Protein AF-A0A5C8T5P4-F1 (afdb_monomer)

Mean predicted aligned error: 9.65 Å

pLDDT: mean 75.53, std 16.47, range [33.88, 92.44]

Solvent-accessible surface area (backbone atoms only — not comparable to full-atom values): 6136 Å² total; per-residue (Å²): 130,84,66,47,74,47,66,31,34,35,30,66,66,83,52,96,65,67,40,70,25,41,35,36,41,61,91,37,40,35,39,41,39,90,96,40,78,46,79,39,55,61,87,51,40,23,34,80,41,78,54,86,53,41,37,29,38,31,43,84,94,50,69,37,35,38,37,30,76,41,58,67,59,50,52,53,46,46,69,77,33,71,57,25,68,72,51,35,80,81,76,77,78,84,82,72,79,75,84,72,80,83,75,133

Structure (mmCIF, N/CA/C/O backbone):
data_AF-A0A5C8T5P4-F1
#
_entry.id   AF-A0A5C8T5P4-F1
#
loop_
_atom_site.group_PDB
_atom_site.id
_atom_site.type_symbol
_atom_site.label_atom_id
_atom_site.label_alt_id
_atom_site.label_comp_id
_atom_site.label_asym_id
_atom_site.label_entity_id
_atom_site.label_seq_id
_atom_site.pdbx_PDB_ins_code
_atom_site.Cartn_x
_atom_site.Cartn_y
_atom_site.Cartn_z
_atom_site.occupancy
_atom_site.B_iso_or_equi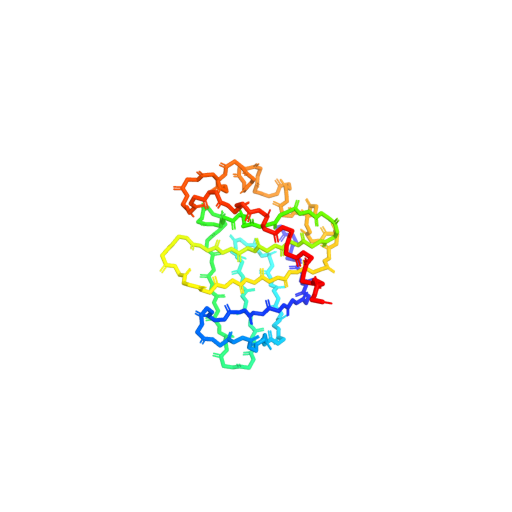v
_atom_site.auth_seq_id
_atom_site.auth_comp_id
_atom_site.auth_asym_id
_atom_site.auth_atom_id
_atom_site.pdbx_PDB_model_num
ATOM 1 N N . MET A 1 1 ? 16.311 -11.983 -5.416 1.00 53.72 1 MET A N 1
ATOM 2 C CA . MET A 1 1 ? 16.323 -10.505 -5.284 1.00 53.72 1 MET A CA 1
ATOM 3 C C . MET A 1 1 ? 16.192 -10.161 -3.803 1.00 53.72 1 MET A C 1
ATOM 5 O O . MET A 1 1 ? 15.465 -10.885 -3.132 1.00 53.72 1 MET A O 1
ATOM 9 N N . PRO A 1 2 ? 16.877 -9.140 -3.257 1.00 65.62 2 PRO A N 1
ATOM 10 C CA . PRO A 1 2 ? 16.718 -8.781 -1.846 1.00 65.62 2 PRO A CA 1
ATOM 11 C C . PRO A 1 2 ? 15.283 -8.308 -1.580 1.00 65.62 2 PRO A C 1
ATOM 13 O O . PRO A 1 2 ? 14.743 -7.511 -2.343 1.00 65.62 2 PRO A O 1
ATOM 16 N N . SER A 1 3 ? 14.648 -8.804 -0.523 1.00 77.00 3 SER A N 1
ATOM 17 C CA . SER A 1 3 ? 13.351 -8.297 -0.068 1.00 77.00 3 SER A CA 1
ATOM 18 C C . SER A 1 3 ? 13.535 -6.938 0.606 1.00 77.00 3 SER A C 1
ATOM 20 O O . SER A 1 3 ? 14.426 -6.791 1.441 1.00 77.00 3 SER A O 1
ATOM 22 N N . SER A 1 4 ? 12.698 -5.961 0.267 1.00 85.75 4 SER A N 1
ATOM 23 C CA . SER A 1 4 ? 12.715 -4.634 0.897 1.00 85.75 4 SER A CA 1
ATOM 24 C C . SER A 1 4 ? 11.507 -4.483 1.804 1.00 85.75 4 SER A C 1
ATOM 26 O O . SER A 1 4 ? 10.399 -4.820 1.398 1.00 85.75 4 SER A O 1
ATOM 28 N N . THR A 1 5 ? 11.705 -3.974 3.012 1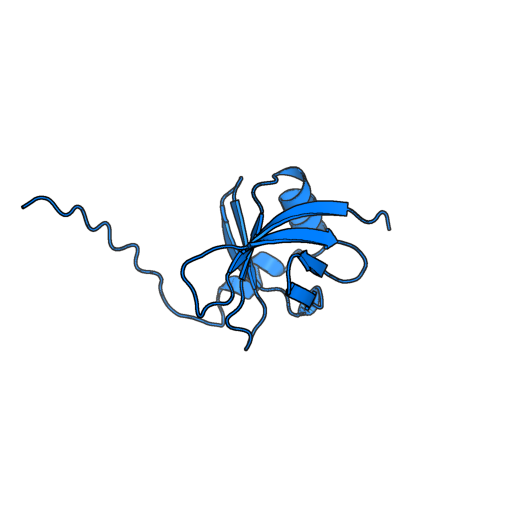.00 89.56 5 THR A N 1
ATOM 29 C CA . THR A 1 5 ? 10.627 -3.800 3.991 1.00 89.56 5 THR A CA 1
ATOM 30 C C . THR A 1 5 ? 10.424 -2.314 4.257 1.00 89.56 5 THR A C 1
ATOM 32 O O . THR A 1 5 ? 11.405 -1.580 4.354 1.00 89.56 5 THR A O 1
ATOM 35 N N . ALA A 1 6 ? 9.175 -1.876 4.371 1.00 89.25 6 ALA A N 1
ATOM 36 C CA . ALA A 1 6 ? 8.814 -0.504 4.709 1.00 89.25 6 ALA A CA 1
ATOM 37 C C . ALA A 1 6 ? 7.619 -0.484 5.662 1.00 89.25 6 ALA A C 1
ATOM 39 O O . ALA A 1 6 ? 6.785 -1.387 5.645 1.00 89.25 6 ALA A O 1
ATOM 40 N N . SER A 1 7 ? 7.518 0.562 6.473 1.00 90.81 7 SER A N 1
ATOM 41 C CA . SER A 1 7 ? 6.321 0.822 7.271 1.00 90.81 7 SER A CA 1
ATOM 42 C C . SER A 1 7 ? 5.353 1.695 6.480 1.00 90.81 7 SER A C 1
ATOM 44 O O . SER A 1 7 ? 5.766 2.582 5.732 1.00 90.81 7 SER A O 1
ATOM 46 N N . GLY A 1 8 ? 4.060 1.456 6.654 1.00 90.38 8 GLY A N 1
ATOM 47 C CA . GLY A 1 8 ? 3.018 2.220 5.991 1.00 90.38 8 GLY A CA 1
ATOM 48 C C . GLY A 1 8 ? 1.697 2.178 6.739 1.00 90.38 8 GLY A C 1
ATOM 49 O O . GLY A 1 8 ? 1.583 1.627 7.832 1.00 90.38 8 GLY A O 1
ATOM 50 N N . ARG A 1 9 ? 0.687 2.780 6.124 1.00 91.25 9 ARG A N 1
ATOM 51 C CA . ARG A 1 9 ? -0.673 2.894 6.640 1.00 91.25 9 ARG A CA 1
ATOM 52 C C . ARG A 1 9 ? -1.640 2.216 5.694 1.00 91.25 9 ARG A C 1
ATOM 54 O O . ARG A 1 9 ? -1.715 2.568 4.521 1.00 91.25 9 ARG A O 1
ATOM 61 N N . TRP A 1 10 ? -2.382 1.249 6.205 1.00 89.50 10 TRP A N 1
ATOM 62 C CA . TRP A 1 10 ? -3.452 0.578 5.491 1.00 89.50 10 TRP A CA 1
ATOM 63 C C . TRP A 1 10 ? -4.778 1.291 5.717 1.00 89.50 10 TRP A C 1
ATOM 65 O O . TRP A 1 10 ? -5.188 1.519 6.852 1.00 89.50 10 TRP A O 1
ATOM 75 N N . PHE A 1 11 ? -5.469 1.578 4.627 1.00 87.69 11 PHE A N 1
ATOM 76 C CA . PHE A 1 11 ? -6.828 2.085 4.587 1.00 87.69 11 PHE A CA 1
ATOM 77 C C . PHE A 1 11 ? -7.704 0.975 4.015 1.00 87.69 11 PHE A C 1
ATOM 79 O O . PHE A 1 11 ? -7.466 0.511 2.908 1.00 87.69 11 PHE A O 1
ATOM 86 N N . ASP A 1 12 ? -8.725 0.542 4.745 1.00 83.62 12 ASP A N 1
ATOM 87 C CA . ASP A 1 12 ? -9.637 -0.535 4.326 1.00 83.62 12 ASP A CA 1
ATOM 88 C C . ASP A 1 12 ? -10.727 -0.068 3.334 1.00 83.62 12 ASP A C 1
ATOM 90 O O . ASP A 1 12 ? -11.527 -0.876 2.858 1.00 83.62 12 ASP A O 1
ATOM 94 N N . GLY A 1 13 ? -10.782 1.239 3.049 1.00 81.25 13 GLY A N 1
ATOM 95 C CA . GLY A 1 13 ? -11.802 1.879 2.215 1.00 81.25 13 GLY A CA 1
ATOM 96 C C . GLY A 1 13 ? -13.203 1.913 2.842 1.00 81.25 13 GLY A C 1
ATOM 97 O O . GLY A 1 13 ? -14.154 2.324 2.179 1.00 81.25 13 GLY A O 1
ATOM 98 N N . ARG A 1 14 ? -13.346 1.480 4.099 1.00 76.88 14 ARG A N 1
ATOM 99 C CA . ARG A 1 14 ? -14.608 1.446 4.862 1.00 76.88 14 ARG A CA 1
ATOM 100 C C . ARG A 1 14 ? -14.561 2.366 6.077 1.00 76.88 14 ARG A C 1
ATOM 102 O O . ARG A 1 14 ? -15.587 2.905 6.481 1.00 76.88 14 ARG A O 1
ATOM 109 N N . SER A 1 15 ? -13.369 2.557 6.618 1.00 74.06 15 SER A N 1
ATOM 110 C CA . SER A 1 15 ? -13.061 3.317 7.813 1.00 74.06 15 SER A CA 1
ATOM 111 C C . SER A 1 15 ? -12.092 4.439 7.450 1.00 74.06 15 SER A C 1
ATOM 113 O O . SER A 1 15 ? -11.160 4.261 6.669 1.00 74.06 15 SER A O 1
ATOM 115 N N . ALA A 1 16 ? -12.282 5.615 8.048 1.00 71.62 16 ALA A N 1
ATOM 116 C CA . ALA A 1 16 ? -11.331 6.720 7.905 1.00 71.62 16 ALA A CA 1
ATOM 117 C C . ALA A 1 16 ? -10.048 6.513 8.738 1.00 71.62 16 ALA A C 1
ATOM 119 O O . ALA A 1 16 ? -9.107 7.294 8.616 1.00 71.62 16 ALA A O 1
ATOM 120 N N . ALA A 1 17 ? -10.015 5.488 9.597 1.00 79.31 17 ALA A N 1
ATOM 121 C CA . ALA A 1 17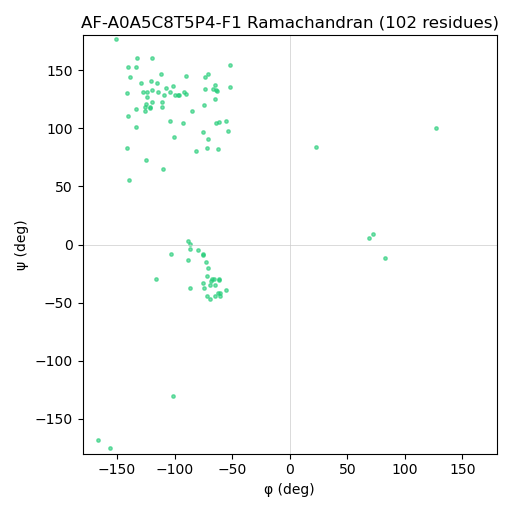 ? -8.888 5.185 10.467 1.00 79.31 17 ALA A CA 1
ATOM 122 C C . ALA A 1 17 ? -7.839 4.336 9.723 1.00 79.31 17 ALA A C 1
ATOM 124 O O . ALA A 1 17 ? -8.140 3.197 9.361 1.00 79.31 17 ALA A O 1
ATOM 125 N N . PRO A 1 18 ? -6.617 4.853 9.495 1.00 83.88 18 PRO A N 1
ATOM 126 C CA . PRO A 1 18 ? -5.528 4.034 8.988 1.00 83.88 18 PRO A CA 1
ATOM 127 C C . PRO A 1 18 ? -5.038 3.046 10.050 1.00 83.88 18 PRO A C 1
ATOM 129 O O . PRO A 1 18 ? -4.975 3.369 11.236 1.00 83.88 18 PRO A O 1
ATOM 132 N N . HIS A 1 19 ? -4.613 1.869 9.603 1.00 86.31 19 HIS A N 1
ATOM 133 C CA . HIS A 1 19 ? -3.929 0.876 10.424 1.00 86.31 19 HIS A CA 1
ATOM 134 C C . HIS A 1 19 ? -2.440 0.876 10.100 1.00 86.31 19 HIS A C 1
ATOM 136 O O . HIS A 1 19 ? -2.068 0.798 8.929 1.00 86.31 19 HIS A O 1
ATOM 142 N N . ASP A 1 20 ? -1.584 0.926 11.116 1.00 90.19 20 ASP A N 1
ATOM 143 C CA . ASP A 1 20 ? -0.150 0.756 10.899 1.00 90.19 20 ASP A CA 1
ATOM 144 C C . ASP A 1 20 ? 0.133 -0.666 10.403 1.00 90.19 20 ASP A C 1
ATOM 146 O O . ASP A 1 20 ? -0.274 -1.664 11.007 1.00 90.19 20 ASP A O 1
ATOM 150 N N . VAL A 1 21 ? 0.816 -0.750 9.265 1.00 92.38 21 VAL A N 1
ATOM 151 C CA . VAL A 1 21 ? 1.156 -2.000 8.589 1.00 92.38 21 VAL A CA 1
ATOM 152 C C . VAL A 1 21 ? 2.617 -2.003 8.175 1.00 92.38 21 VAL A C 1
ATOM 154 O O . VAL A 1 21 ? 3.233 -0.976 7.900 1.00 92.38 21 VAL A O 1
ATOM 157 N N . THR A 1 22 ? 3.174 -3.199 8.095 1.00 92.44 22 THR A N 1
ATOM 158 C CA . THR A 1 22 ? 4.477 -3.463 7.500 1.00 92.44 22 THR A CA 1
ATOM 159 C C . THR A 1 22 ? 4.271 -3.993 6.091 1.00 92.44 22 THR A C 1
ATOM 161 O O . THR A 1 22 ? 3.519 -4.945 5.880 1.00 92.44 22 THR A O 1
ATOM 164 N N . LEU A 1 23 ? 4.952 -3.382 5.130 1.00 91.75 23 LEU A N 1
ATOM 165 C CA . LEU A 1 23 ? 5.002 -3.817 3.748 1.00 91.75 23 LEU A CA 1
ATOM 166 C C . LEU A 1 23 ? 6.310 -4.548 3.493 1.00 91.75 23 LEU A C 1
ATOM 168 O O . LEU A 1 23 ? 7.380 -4.067 3.868 1.00 91.75 23 LEU A O 1
ATOM 172 N N . ARG A 1 24 ? 6.238 -5.670 2.788 1.00 91.38 24 ARG A N 1
ATOM 173 C CA . ARG A 1 24 ? 7.401 -6.415 2.321 1.00 91.38 24 ARG A CA 1
ATOM 174 C C . ARG A 1 24 ? 7.313 -6.598 0.815 1.00 91.38 24 ARG A C 1
ATOM 176 O O . ARG A 1 24 ? 6.365 -7.175 0.297 1.00 91.38 24 ARG A O 1
ATOM 183 N N . LEU A 1 25 ? 8.319 -6.089 0.118 1.00 88.25 25 LEU A N 1
ATOM 184 C CA . LEU A 1 25 ? 8.465 -6.157 -1.327 1.00 88.25 25 LEU A CA 1
ATOM 185 C C . LEU A 1 25 ? 9.450 -7.273 -1.693 1.00 88.25 25 LEU A C 1
ATOM 187 O O . LEU A 1 25 ? 10.670 -7.068 -1.742 1.00 88.25 25 LEU A O 1
ATOM 191 N N . GLY A 1 26 ? 8.906 -8.463 -1.935 1.00 87.69 26 GLY A N 1
ATOM 192 C CA . GLY A 1 26 ? 9.611 -9.612 -2.506 1.00 87.69 26 GLY A CA 1
ATOM 193 C C . GLY A 1 26 ? 9.282 -9.764 -3.992 1.00 87.69 26 GLY A C 1
ATOM 194 O O . GLY A 1 26 ? 9.341 -8.787 -4.744 1.00 87.69 26 GLY A O 1
ATOM 195 N N . ASP A 1 27 ? 8.906 -10.980 -4.387 1.00 86.25 27 ASP A N 1
ATOM 196 C CA . ASP A 1 27 ? 8.238 -11.274 -5.667 1.00 86.25 27 ASP A CA 1
ATOM 197 C C . ASP A 1 27 ? 6.788 -10.760 -5.699 1.00 86.25 27 ASP A C 1
ATOM 199 O O . ASP A 1 27 ? 6.202 -10.567 -6.761 1.00 86.25 27 ASP A O 1
ATOM 203 N N . ARG A 1 28 ? 6.213 -10.527 -4.516 1.00 89.44 28 ARG A N 1
ATOM 204 C CA . ARG A 1 28 ? 4.864 -10.006 -4.279 1.00 89.44 28 ARG A CA 1
ATOM 205 C C . ARG A 1 28 ? 4.949 -8.889 -3.239 1.00 89.44 28 ARG A C 1
ATOM 207 O O . ARG A 1 28 ? 5.951 -8.783 -2.521 1.00 89.44 28 ARG A O 1
ATOM 214 N N . LEU A 1 29 ? 3.930 -8.035 -3.189 1.00 89.19 29 LEU A N 1
ATOM 215 C CA . LEU A 1 29 ? 3.796 -7.031 -2.140 1.00 89.19 29 LEU A CA 1
AT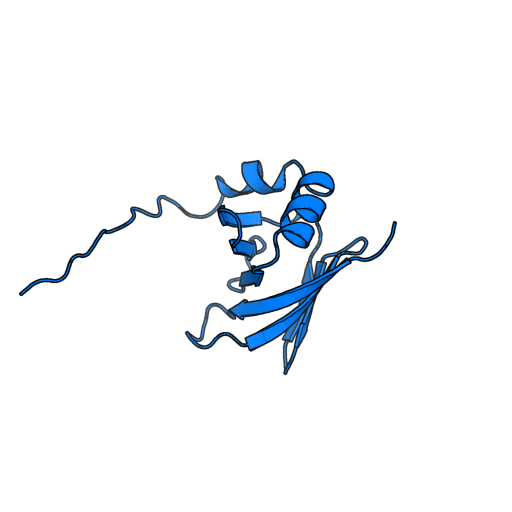OM 216 C C . LEU A 1 29 ? 2.936 -7.603 -1.014 1.00 89.19 29 LEU A C 1
ATOM 218 O O . LEU A 1 29 ? 1.718 -7.703 -1.139 1.00 89.19 29 LEU A O 1
ATOM 222 N N . GLU A 1 30 ? 3.586 -7.966 0.083 1.00 92.25 30 GLU A N 1
ATOM 223 C CA . GLU A 1 30 ? 2.927 -8.449 1.293 1.00 92.25 30 GLU A CA 1
ATOM 224 C C . GLU A 1 30 ? 2.671 -7.261 2.227 1.00 92.25 30 GLU A C 1
ATOM 226 O O . GLU A 1 30 ? 3.577 -6.474 2.495 1.00 92.25 30 GLU A O 1
ATOM 231 N N . ILE A 1 31 ? 1.454 -7.124 2.743 1.00 92.25 31 ILE A N 1
ATOM 232 C CA . ILE A 1 31 ? 1.050 -6.092 3.700 1.00 92.25 31 ILE A CA 1
ATOM 233 C C . ILE A 1 31 ? 0.537 -6.811 4.939 1.00 92.25 31 ILE A C 1
ATOM 235 O O . ILE A 1 31 ? -0.444 -7.551 4.872 1.00 92.25 31 ILE A O 1
ATOM 239 N N . THR A 1 32 ? 1.199 -6.600 6.072 1.00 92.06 32 THR A N 1
ATOM 240 C CA . THR A 1 32 ? 0.866 -7.256 7.339 1.00 92.06 32 THR A CA 1
ATOM 241 C C . THR A 1 32 ? 0.695 -6.225 8.444 1.00 92.06 32 THR A C 1
ATOM 243 O O . THR A 1 32 ? 1.557 -5.377 8.649 1.00 92.06 32 THR A O 1
ATOM 246 N N . GLY A 1 33 ? -0.393 -6.320 9.197 1.00 89.06 33 GLY A N 1
ATOM 247 C CA . GLY A 1 33 ? -0.616 -5.548 10.413 1.00 89.06 33 GLY A CA 1
ATOM 248 C C . GLY A 1 33 ? -1.778 -6.106 11.230 1.00 89.06 33 GLY A C 1
ATOM 249 O O . GLY A 1 33 ? -2.247 -7.216 10.961 1.00 89.06 33 GLY A O 1
ATOM 250 N N . PRO A 1 34 ? -2.256 -5.370 12.243 1.00 84.19 34 PRO A N 1
ATOM 251 C CA . PRO A 1 34 ? -3.293 -5.850 13.151 1.00 84.19 34 PRO A CA 1
ATOM 252 C C . PRO A 1 34 ? -4.599 -6.166 12.404 1.00 84.19 34 PRO A C 1
ATOM 254 O O . PRO A 1 34 ? -5.312 -5.264 11.976 1.00 84.19 34 PRO A O 1
ATOM 257 N N . GLY A 1 35 ? -4.903 -7.455 12.216 1.00 83.94 35 GLY A N 1
ATOM 258 C CA . GLY A 1 35 ? -6.093 -7.905 11.477 1.00 83.94 35 GLY A CA 1
ATOM 259 C C . GLY A 1 35 ? -6.027 -7.700 9.956 1.00 83.94 35 GLY A C 1
ATOM 260 O O . GLY A 1 35 ? -7.023 -7.918 9.267 1.00 83.94 35 GLY A O 1
ATOM 261 N N . VAL A 1 36 ? -4.866 -7.311 9.420 1.00 84.88 36 VAL A N 1
ATOM 262 C CA . VAL A 1 36 ? -4.654 -7.067 7.990 1.00 84.88 36 VAL A CA 1
ATOM 263 C C . VAL A 1 36 ? -3.548 -7.984 7.495 1.00 84.88 36 VAL A C 1
ATOM 265 O O . VAL A 1 36 ? -2.402 -7.885 7.922 1.00 84.88 36 VAL A O 1
ATOM 268 N N . HIS A 1 37 ? -3.892 -8.863 6.562 1.00 90.12 37 HIS A N 1
ATOM 269 C CA . HIS A 1 37 ? -2.924 -9.596 5.761 1.00 90.12 37 HIS A CA 1
ATOM 270 C C . HIS A 1 37 ? -3.378 -9.527 4.307 1.00 90.12 37 HIS A C 1
ATOM 272 O O . HIS A 1 37 ? -4.486 -9.962 3.964 1.00 90.12 37 HIS A O 1
ATOM 278 N N . ARG A 1 38 ? -2.567 -8.893 3.467 1.00 88.50 38 ARG A N 1
ATOM 279 C CA . ARG A 1 38 ? -2.795 -8.795 2.029 1.00 88.50 38 ARG A CA 1
ATOM 280 C C . ARG A 1 38 ? -1.538 -9.214 1.313 1.00 88.50 38 ARG A C 1
ATOM 282 O O . ARG A 1 38 ? -0.437 -8.854 1.704 1.00 88.50 38 ARG A O 1
ATOM 289 N N . ASP A 1 39 ? -1.745 -9.955 0.250 1.00 90.94 39 ASP A N 1
ATOM 290 C CA . ASP A 1 39 ? -0.700 -10.370 -0.652 1.00 90.94 39 ASP A CA 1
ATOM 291 C C . ASP A 1 39 ? -1.146 -9.918 -2.046 1.00 90.94 39 ASP A C 1
ATOM 293 O O . ASP A 1 39 ? -2.199 -10.324 -2.548 1.00 90.94 39 ASP A O 1
ATOM 297 N N . TRP A 1 40 ? -0.392 -8.985 -2.620 1.00 89.62 40 TRP A N 1
ATOM 298 C CA . TRP A 1 40 ? -0.699 -8.364 -3.899 1.00 89.62 40 TRP A CA 1
ATOM 299 C C . TRP A 1 40 ? 0.354 -8.734 -4.939 1.00 89.62 40 TRP A C 1
ATOM 301 O O . TRP A 1 40 ? 1.559 -8.592 -4.715 1.00 89.62 40 TRP A O 1
ATOM 311 N N . ASN A 1 41 ? -0.108 -9.162 -6.116 1.00 87.31 41 ASN A N 1
ATOM 312 C CA . ASN A 1 41 ? 0.756 -9.317 -7.282 1.00 87.31 41 ASN A CA 1
ATOM 313 C C . ASN A 1 41 ? 1.294 -7.956 -7.710 1.00 87.31 41 ASN A C 1
ATOM 315 O O . ASN A 1 41 ? 0.528 -7.000 -7.837 1.00 87.31 41 ASN A O 1
ATOM 319 N N . LEU A 1 42 ? 2.582 -7.894 -8.045 1.00 83.81 42 LEU A N 1
ATOM 320 C CA . LEU A 1 42 ? 3.199 -6.670 -8.558 1.00 83.81 42 LEU A CA 1
ATOM 321 C C . LEU A 1 42 ? 2.569 -6.199 -9.881 1.00 83.81 42 LEU A C 1
ATOM 323 O O . LEU A 1 42 ? 2.490 -4.998 -10.133 1.00 83.81 42 LEU A O 1
ATOM 327 N N . ASP A 1 43 ? 2.058 -7.125 -10.695 1.00 82.88 43 ASP A N 1
ATOM 328 C CA . ASP A 1 43 ? 1.364 -6.821 -11.952 1.00 82.88 43 ASP A CA 1
ATOM 329 C C . ASP A 1 43 ? -0.026 -6.204 -11.773 1.00 82.88 43 ASP A C 1
ATOM 331 O O . ASP A 1 43 ? -0.487 -5.434 -12.627 1.00 82.88 43 ASP A O 1
ATOM 335 N N . ASP A 1 44 ? -0.673 -6.496 -10.648 1.00 82.88 44 ASP A N 1
ATOM 336 C CA . ASP A 1 44 ? -1.986 -5.954 -10.309 1.00 82.88 44 ASP A CA 1
ATOM 337 C C . ASP A 1 44 ? -1.880 -4.618 -9.569 1.00 82.88 44 ASP A C 1
ATOM 339 O O . ASP A 1 44 ? -2.875 -3.893 -9.477 1.00 82.88 44 ASP A O 1
ATOM 343 N N . LEU A 1 45 ? -0.684 -4.259 -9.083 1.00 83.44 45 LEU A N 1
ATOM 344 C CA . LEU A 1 45 ? -0.453 -3.008 -8.371 1.00 83.44 45 LEU A CA 1
ATOM 345 C C . LEU A 1 45 ? -0.710 -1.791 -9.258 1.00 83.44 45 LEU A C 1
ATOM 347 O O . LEU A 1 45 ? -0.197 -1.648 -10.373 1.00 83.44 45 LEU A O 1
ATOM 351 N N . ARG A 1 46 ? -1.463 -0.857 -8.686 1.00 82.62 46 ARG A N 1
ATOM 352 C CA . ARG A 1 46 ? -1.812 0.436 -9.261 1.00 82.62 46 ARG A CA 1
ATOM 353 C C . ARG A 1 46 ? -1.377 1.532 -8.296 1.00 82.62 46 ARG A C 1
ATOM 355 O O . ARG A 1 46 ? -1.753 1.515 -7.123 1.00 82.62 46 ARG A O 1
ATOM 362 N N . ALA A 1 47 ? -0.601 2.498 -8.783 1.00 81.25 47 ALA A N 1
ATOM 363 C CA . ALA A 1 47 ? -0.366 3.725 -8.033 1.00 81.25 47 ALA A CA 1
ATOM 364 C C . ALA A 1 47 ? -1.622 4.596 -8.105 1.00 81.25 47 ALA A C 1
ATOM 366 O O . ALA A 1 47 ? -2.038 4.974 -9.195 1.00 81.25 47 ALA A O 1
ATOM 367 N N . ARG A 1 48 ? -2.224 4.916 -6.958 1.00 74.19 48 ARG A N 1
ATO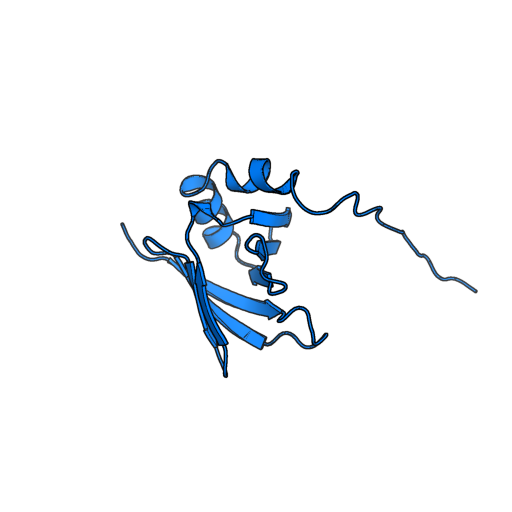M 368 C CA . ARG A 1 48 ? -3.293 5.924 -6.874 1.00 74.19 48 ARG A CA 1
ATOM 369 C C . ARG A 1 48 ? -2.718 7.321 -6.690 1.00 74.19 48 ARG A C 1
ATOM 371 O O . ARG A 1 48 ? -3.214 8.271 -7.276 1.00 74.19 48 ARG A O 1
ATOM 378 N N . GLU A 1 49 ? -1.650 7.416 -5.908 1.00 71.06 49 GLU A N 1
ATOM 379 C CA . GLU A 1 49 ? -0.890 8.642 -5.703 1.00 71.06 49 GLU A CA 1
ATOM 380 C C . GLU A 1 49 ? 0.592 8.280 -5.627 1.00 71.06 49 GLU A C 1
ATOM 382 O O . GLU A 1 49 ? 0.975 7.339 -4.937 1.00 71.06 49 GLU A O 1
ATOM 387 N N . ALA A 1 50 ? 1.432 8.977 -6.384 1.00 65.44 50 ALA A N 1
ATOM 388 C CA . ALA A 1 50 ? 2.868 8.710 -6.445 1.00 65.44 50 ALA A CA 1
ATOM 389 C C . ALA A 1 50 ? 3.641 10.030 -6.489 1.00 65.44 50 ALA A C 1
ATOM 391 O O . ALA A 1 50 ? 4.416 10.291 -7.421 1.00 65.44 50 ALA A O 1
ATOM 392 N N . GLN A 1 51 ? 3.385 10.882 -5.498 1.00 64.19 51 GLN A N 1
ATOM 393 C CA . GLN A 1 51 ? 4.096 12.136 -5.304 1.00 64.19 51 GLN A CA 1
ATOM 394 C C . GLN A 1 51 ? 5.074 11.970 -4.146 1.00 64.19 51 GLN A C 1
ATOM 396 O O . GLN A 1 51 ? 4.677 11.927 -2.988 1.00 64.19 51 GLN A O 1
ATOM 401 N N . ALA A 1 52 ? 6.368 11.881 -4.462 1.00 56.72 52 ALA A N 1
ATOM 402 C CA . ALA A 1 52 ? 7.405 11.736 -3.448 1.00 56.72 52 ALA A CA 1
ATOM 403 C C . ALA A 1 52 ? 7.266 12.821 -2.355 1.00 56.72 52 ALA A C 1
ATOM 405 O O . ALA A 1 52 ? 7.066 13.990 -2.696 1.00 56.72 52 ALA A O 1
ATOM 406 N N . PRO A 1 53 ? 7.377 12.461 -1.062 1.00 66.06 53 PRO A N 1
ATOM 407 C CA . PRO A 1 53 ? 7.776 11.154 -0.518 1.00 66.06 53 PRO A CA 1
ATOM 408 C C . PRO A 1 53 ? 6.625 10.150 -0.310 1.00 66.06 53 PRO A C 1
ATOM 410 O O . PRO A 1 53 ? 6.869 9.063 0.207 1.00 66.06 53 PRO A O 1
ATOM 413 N N . LEU A 1 54 ? 5.392 10.497 -0.683 1.00 75.69 54 LEU A N 1
ATOM 414 C CA . LEU A 1 54 ? 4.194 9.705 -0.426 1.00 75.69 54 LEU A CA 1
ATOM 415 C C . LEU A 1 54 ? 3.827 8.817 -1.625 1.00 75.69 54 LEU A C 1
ATOM 417 O O . LEU A 1 54 ? 3.705 9.261 -2.770 1.00 75.69 54 LEU A O 1
ATOM 421 N N . LEU A 1 55 ? 3.637 7.531 -1.351 1.00 82.25 55 LEU A N 1
ATOM 422 C CA . LEU A 1 55 ? 3.222 6.536 -2.328 1.00 82.25 55 LEU A CA 1
ATOM 423 C C . LEU A 1 55 ? 1.980 5.814 -1.818 1.00 82.25 55 LEU A C 1
ATOM 425 O O . LEU A 1 55 ? 2.030 5.127 -0.801 1.00 82.25 55 LEU A O 1
ATOM 429 N N . ARG A 1 56 ? 0.877 5.933 -2.552 1.00 86.12 56 ARG A N 1
ATOM 430 C CA . ARG A 1 56 ? -0.377 5.242 -2.274 1.00 86.12 56 ARG A CA 1
ATOM 431 C C . ARG A 1 56 ? -0.642 4.186 -3.338 1.00 86.12 56 ARG A C 1
ATOM 433 O O . ARG A 1 56 ? -0.796 4.494 -4.523 1.00 86.12 56 ARG A O 1
ATOM 440 N N . LEU A 1 57 ? -0.697 2.936 -2.900 1.00 86.88 57 LEU A N 1
ATOM 441 C CA . LEU A 1 57 ? -0.857 1.749 -3.730 1.00 86.88 57 LEU A CA 1
ATOM 442 C C . LEU A 1 57 ? -2.220 1.105 -3.478 1.00 86.88 57 LEU A C 1
ATOM 444 O O . LEU A 1 57 ? -2.727 1.107 -2.358 1.00 86.88 57 LEU A O 1
ATOM 448 N N . GLY A 1 58 ? -2.787 0.520 -4.524 1.00 87.81 58 GLY A N 1
ATOM 449 C CA . GLY A 1 58 ? -3.976 -0.323 -4.461 1.00 87.81 58 GLY A CA 1
ATOM 450 C C . GLY A 1 58 ? -3.955 -1.368 -5.571 1.00 87.81 58 GLY A C 1
ATOM 451 O O . GLY A 1 58 ? -3.075 -1.346 -6.433 1.00 87.81 58 GLY A O 1
ATOM 452 N N . ILE A 1 59 ? -4.949 -2.251 -5.583 1.00 85.06 59 ILE A N 1
ATOM 453 C CA . ILE A 1 59 ? -5.213 -3.168 -6.701 1.00 85.06 59 ILE A CA 1
ATOM 454 C C . ILE A 1 59 ? -6.612 -2.912 -7.268 1.00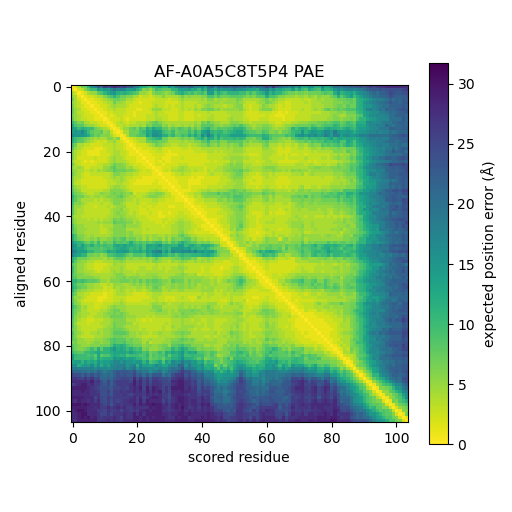 85.06 59 ILE A C 1
ATOM 456 O O . ILE A 1 59 ? -7.461 -2.291 -6.625 1.00 85.06 59 ILE A O 1
ATOM 460 N N . ALA A 1 60 ? -6.864 -3.360 -8.496 1.00 79.62 60 ALA A N 1
ATOM 461 C CA . ALA A 1 60 ? -8.191 -3.244 -9.093 1.00 79.62 60 ALA A CA 1
ATOM 462 C C . ALA A 1 60 ? -9.202 -4.137 -8.349 1.00 79.62 60 ALA A C 1
ATOM 464 O O . ALA A 1 60 ? -8.927 -5.301 -8.081 1.00 79.62 60 ALA A O 1
ATOM 465 N N . GLY A 1 61 ? -10.380 -3.593 -8.030 1.00 75.62 61 GLY A N 1
ATOM 466 C CA . GLY A 1 61 ? -11.462 -4.333 -7.368 1.00 75.62 61 GLY A CA 1
ATOM 467 C C . GLY A 1 61 ? -11.355 -4.444 -5.842 1.00 75.62 61 GLY A C 1
ATOM 468 O O . GLY A 1 61 ? -12.351 -4.788 -5.210 1.00 75.62 61 GLY A O 1
ATOM 469 N N . ASP A 1 62 ? -10.214 -4.093 -5.238 1.00 80.50 62 ASP A N 1
ATOM 470 C CA . ASP A 1 62 ? -10.082 -3.983 -3.781 1.00 80.50 62 ASP A CA 1
ATOM 471 C C . ASP A 1 62 ? -10.261 -2.512 -3.353 1.00 80.50 62 ASP A C 1
ATOM 473 O O . ASP A 1 62 ? -9.622 -1.618 -3.922 1.00 80.50 62 ASP A O 1
ATOM 477 N N . PRO A 1 63 ? -11.145 -2.218 -2.381 1.00 80.75 63 PRO A N 1
ATOM 478 C CA . PRO A 1 63 ? -11.305 -0.861 -1.862 1.00 80.75 63 PRO A CA 1
ATOM 479 C C . PRO A 1 63 ? -10.119 -0.432 -0.985 1.00 80.75 63 PRO A C 1
ATOM 481 O O . PRO A 1 63 ? -9.969 0.759 -0.705 1.00 80.75 63 PRO A O 1
ATOM 484 N N . GLY A 1 64 ? -9.293 -1.389 -0.558 1.00 85.19 64 GLY A N 1
ATOM 485 C CA . GLY A 1 64 ? -8.158 -1.183 0.311 1.00 85.19 64 GLY A CA 1
ATOM 486 C C . GLY A 1 64 ? -6.979 -0.521 -0.390 1.00 85.19 64 GLY A C 1
ATOM 487 O O . GLY A 1 64 ? -6.704 -0.719 -1.577 1.00 85.19 64 GLY A O 1
ATOM 488 N N . GLN A 1 65 ? -6.285 0.321 0.362 1.00 88.25 65 GLN A N 1
ATOM 489 C CA . GLN A 1 65 ? -5.169 1.122 -0.112 1.00 88.25 65 GLN A CA 1
ATOM 490 C C . GLN A 1 65 ? -4.080 1.116 0.946 1.00 88.25 65 GLN A C 1
ATOM 492 O O . GLN A 1 65 ? -4.365 1.152 2.140 1.00 88.25 65 GLN A O 1
ATOM 497 N N . VAL A 1 66 ? -2.826 1.110 0.517 1.00 89.06 66 VAL A N 1
ATOM 498 C CA . VAL A 1 66 ? -1.692 1.257 1.424 1.00 89.06 66 VAL A CA 1
ATOM 499 C C . VAL A 1 66 ? -0.897 2.493 1.060 1.00 89.06 66 VAL A C 1
ATOM 501 O O . VAL A 1 66 ? -0.602 2.742 -0.105 1.00 89.06 66 VAL A O 1
ATOM 504 N N . GLU A 1 67 ? -0.572 3.279 2.069 1.00 89.19 67 GLU A N 1
ATOM 505 C CA . GLU A 1 67 ? 0.227 4.485 1.970 1.00 89.19 67 GLU A CA 1
ATOM 506 C C . GLU A 1 67 ? 1.587 4.238 2.608 1.00 89.19 67 GLU A C 1
ATOM 508 O O . GLU A 1 67 ? 1.681 3.770 3.740 1.00 89.19 67 GLU A O 1
ATOM 513 N N . VAL A 1 68 ? 2.647 4.555 1.879 1.00 87.69 68 VAL A N 1
ATOM 514 C CA . VAL A 1 68 ? 4.031 4.466 2.334 1.00 87.69 68 VAL A CA 1
ATOM 515 C C . VAL A 1 68 ? 4.674 5.828 2.166 1.00 87.69 68 VAL A C 1
ATOM 517 O O . VAL A 1 68 ? 4.601 6.430 1.096 1.00 87.69 68 VAL A O 1
ATOM 520 N N . VAL A 1 69 ? 5.332 6.293 3.223 1.00 85.56 69 VAL A N 1
ATOM 521 C CA . VAL A 1 69 ? 6.124 7.526 3.218 1.00 85.56 69 VAL A CA 1
ATOM 522 C C . VAL A 1 69 ? 7.599 7.143 3.320 1.00 85.56 69 VAL A C 1
ATOM 524 O O . VAL A 1 69 ? 8.258 7.392 4.323 1.00 85.56 69 VAL A O 1
ATOM 527 N N . ASP A 1 70 ? 8.098 6.457 2.291 1.00 82.56 70 ASP A N 1
ATOM 528 C CA . ASP A 1 70 ? 9.487 6.003 2.206 1.00 82.56 70 ASP A CA 1
ATOM 529 C C . ASP A 1 70 ? 10.009 6.168 0.772 1.00 82.56 70 ASP A C 1
ATOM 531 O O . ASP A 1 70 ? 9.581 5.490 -0.169 1.00 82.56 70 ASP A O 1
ATOM 535 N N . ALA A 1 71 ? 10.936 7.112 0.597 1.00 78.88 71 ALA A N 1
ATOM 536 C CA . ALA A 1 71 ? 11.479 7.460 -0.713 1.00 78.88 71 ALA A CA 1
ATOM 537 C C . ALA A 1 71 ? 12.334 6.332 -1.317 1.00 78.88 71 ALA A C 1
ATOM 539 O O . ALA A 1 71 ? 12.356 6.162 -2.538 1.00 78.88 71 ALA A O 1
ATOM 540 N N . THR A 1 72 ? 13.003 5.536 -0.477 1.00 82.56 72 THR A N 1
ATOM 541 C CA . THR A 1 72 ? 13.821 4.397 -0.913 1.00 82.56 72 THR A CA 1
ATOM 542 C C . THR A 1 72 ? 12.927 3.292 -1.464 1.00 82.56 72 THR A C 1
ATOM 544 O O . THR A 1 72 ? 13.157 2.785 -2.561 1.00 82.56 72 THR A O 1
ATOM 547 N N . PHE A 1 73 ? 11.856 2.965 -0.748 1.00 83.38 73 PHE A N 1
ATOM 548 C CA . PHE A 1 73 ? 10.840 2.009 -1.149 1.00 83.38 73 PHE A CA 1
ATOM 549 C C . PHE A 1 73 ? 10.157 2.453 -2.439 1.00 83.38 73 PHE A C 1
ATOM 551 O O . PHE A 1 73 ? 10.036 1.654 -3.364 1.00 83.38 73 PHE A O 1
ATOM 558 N N . ALA A 1 74 ? 9.794 3.734 -2.554 1.00 78.50 74 ALA A N 1
ATOM 559 C CA . ALA A 1 74 ? 9.216 4.282 -3.777 1.00 78.50 74 ALA A CA 1
ATOM 560 C C . ALA A 1 74 ? 10.162 4.158 -4.985 1.00 78.50 74 ALA A C 1
ATOM 562 O O . ALA A 1 74 ? 9.719 3.776 -6.071 1.00 78.50 74 ALA A O 1
ATOM 563 N N . ALA A 1 75 ? 11.462 4.414 -4.806 1.00 81.69 75 ALA A N 1
ATOM 564 C CA . ALA A 1 75 ? 12.461 4.236 -5.859 1.00 81.69 75 ALA A CA 1
ATOM 565 C C . ALA A 1 75 ? 12.612 2.759 -6.270 1.00 81.69 75 ALA A C 1
ATOM 567 O O . ALA A 1 75 ? 12.618 2.447 -7.461 1.00 81.69 75 ALA A O 1
ATOM 568 N N . ILE A 1 76 ? 12.663 1.835 -5.305 1.00 83.75 76 ILE A N 1
ATOM 569 C CA . ILE A 1 76 ? 12.739 0.389 -5.576 1.00 83.75 76 ILE A CA 1
ATOM 570 C C . ILE A 1 76 ? 11.488 -0.086 -6.323 1.00 83.75 76 ILE A C 1
ATOM 572 O O . ILE A 1 76 ? 11.585 -0.866 -7.272 1.00 83.75 76 ILE A O 1
ATOM 576 N N . LEU A 1 77 ? 10.312 0.400 -5.929 1.00 80.00 77 LEU A N 1
ATOM 577 C CA . LEU A 1 77 ? 9.043 0.022 -6.538 1.00 80.00 77 LEU A CA 1
ATOM 578 C C . LEU A 1 77 ? 8.917 0.575 -7.966 1.00 80.00 77 LEU A C 1
ATOM 580 O O . LEU A 1 77 ? 8.422 -0.132 -8.838 1.00 80.00 77 LEU A O 1
ATOM 584 N N . ALA A 1 78 ? 9.456 1.767 -8.241 1.00 78.12 78 ALA A N 1
ATOM 585 C CA . ALA A 1 78 ? 9.559 2.311 -9.597 1.00 78.12 78 ALA A CA 1
ATOM 586 C C . ALA A 1 78 ? 10.496 1.491 -10.506 1.00 78.12 78 ALA A C 1
ATOM 588 O O . ALA A 1 78 ? 10.209 1.340 -11.692 1.00 78.12 78 ALA A O 1
ATOM 589 N N . ILE A 1 79 ? 11.581 0.928 -9.959 1.00 81.50 79 ILE A N 1
ATOM 590 C CA . ILE A 1 79 ? 12.499 0.047 -10.703 1.00 81.50 79 ILE A CA 1
ATOM 591 C C . ILE A 1 79 ? 11.843 -1.310 -10.991 1.00 81.50 79 ILE A C 1
ATOM 593 O O . ILE A 1 79 ? 11.948 -1.817 -12.105 1.00 81.50 79 ILE A O 1
ATOM 597 N N . ARG A 1 80 ? 11.162 -1.907 -10.001 1.00 80.12 80 ARG A N 1
ATOM 598 C CA . ARG A 1 80 ? 10.524 -3.228 -10.156 1.00 80.12 80 ARG A CA 1
ATOM 599 C C . ARG A 1 80 ? 9.237 -3.185 -10.972 1.00 80.12 80 ARG A C 1
ATOM 601 O O . ARG A 1 80 ? 8.924 -4.150 -11.657 1.00 80.12 80 ARG A O 1
ATOM 608 N N . CYS A 1 81 ? 8.490 -2.090 -10.881 1.00 75.56 81 CYS A N 1
ATOM 609 C CA . CYS A 1 81 ? 7.191 -1.919 -11.521 1.00 75.56 81 CYS A CA 1
ATOM 610 C C . CYS A 1 81 ? 7.202 -0.648 -12.394 1.00 75.56 81 CYS A C 1
ATOM 612 O O . CYS A 1 81 ? 6.569 0.347 -12.034 1.00 75.56 81 CYS A O 1
ATOM 614 N N . PRO A 1 82 ? 7.887 -0.649 -13.553 1.00 71.38 82 PRO A N 1
ATOM 615 C CA . PRO A 1 82 ? 7.999 0.542 -14.402 1.00 71.38 82 PRO A CA 1
ATOM 616 C C . PRO A 1 82 ? 6.635 1.035 -14.915 1.00 71.38 82 PRO A C 1
ATOM 618 O O . PRO A 1 82 ? 6.417 2.237 -15.074 1.00 71.38 82 PRO A O 1
ATOM 621 N N . ASP A 1 83 ? 5.676 0.126 -15.109 1.00 68.44 83 ASP A N 1
ATOM 622 C CA . ASP A 1 83 ? 4.324 0.466 -15.564 1.00 68.44 83 ASP A CA 1
ATOM 623 C C . ASP A 1 83 ? 3.362 0.842 -14.429 1.00 68.44 83 ASP A C 1
ATOM 625 O O . ASP A 1 83 ? 2.213 1.183 -14.693 1.00 68.44 83 ASP A O 1
ATOM 629 N N . LEU A 1 84 ? 3.803 0.841 -13.166 1.00 70.62 84 LEU A N 1
ATOM 630 C CA . LEU A 1 84 ? 2.963 1.175 -12.008 1.00 70.62 84 LEU A CA 1
ATOM 631 C C . LEU A 1 84 ? 2.300 2.557 -12.133 1.00 70.62 84 LEU A C 1
ATOM 633 O O . LEU A 1 84 ? 1.129 2.713 -11.790 1.00 70.62 84 LEU A O 1
ATOM 637 N N . ARG A 1 85 ? 3.041 3.545 -12.659 1.00 65.50 85 ARG A N 1
ATOM 638 C CA . ARG A 1 85 ? 2.538 4.912 -12.887 1.00 65.50 85 ARG A CA 1
ATOM 639 C C . ARG A 1 85 ? 1.599 4.989 -14.090 1.00 65.50 85 ARG A C 1
ATOM 641 O O . ARG A 1 85 ? 0.601 5.683 -14.013 1.00 65.50 85 ARG A O 1
ATOM 648 N N . LYS A 1 86 ? 1.872 4.247 -15.171 1.00 62.00 86 LYS A N 1
ATOM 649 C CA . LYS A 1 86 ? 0.998 4.203 -16.365 1.00 62.00 86 LYS A CA 1
ATOM 650 C C . LYS A 1 86 ? -0.337 3.524 -16.072 1.00 62.00 86 LYS A C 1
ATOM 652 O O . LYS A 1 86 ? -1.358 3.811 -16.682 1.00 62.00 86 LYS A O 1
ATOM 657 N N . ARG A 1 87 ? -0.309 2.589 -15.127 1.00 59.22 87 ARG A N 1
ATOM 658 C CA . ARG A 1 87 ? -1.454 1.817 -14.670 1.00 59.22 87 ARG A CA 1
ATOM 659 C C . ARG A 1 87 ? -2.413 2.616 -13.769 1.00 59.22 87 ARG A C 1
ATOM 661 O O . ARG A 1 87 ? -3.499 2.104 -13.500 1.00 59.22 87 ARG A O 1
ATOM 668 N N . ALA A 1 88 ? -2.043 3.830 -13.348 1.00 57.78 88 ALA A N 1
ATOM 669 C CA . ALA A 1 88 ? -2.869 4.730 -12.539 1.00 57.78 88 ALA A CA 1
ATOM 670 C C . ALA A 1 88 ? -4.128 5.235 -13.276 1.00 57.78 88 ALA A C 1
ATOM 672 O O . ALA A 1 88 ? -5.159 5.459 -12.647 1.00 57.78 88 ALA A O 1
ATOM 673 N N . ASP A 1 89 ? -4.075 5.352 -14.607 1.00 48.12 89 ASP A N 1
ATOM 674 C CA . ASP A 1 89 ? -5.060 6.103 -15.400 1.00 48.12 89 ASP A CA 1
ATOM 675 C C . ASP A 1 89 ? -6.322 5.3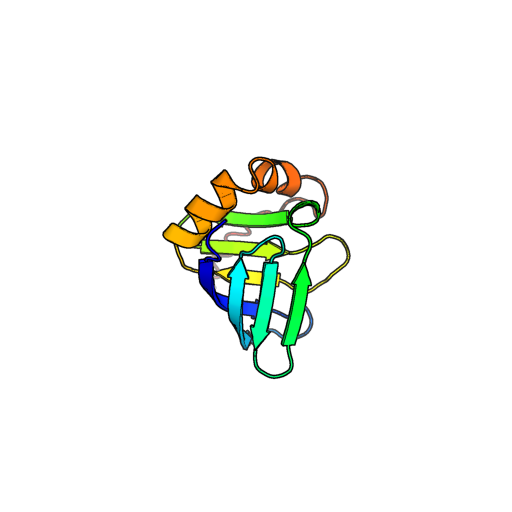33 -15.835 1.00 48.12 89 ASP A C 1
ATOM 677 O O . ASP A 1 89 ? -7.212 5.913 -16.451 1.00 48.12 89 ASP A O 1
ATOM 681 N N . THR A 1 90 ? -6.451 4.031 -15.552 1.00 44.94 90 THR A N 1
ATOM 682 C CA . THR A 1 90 ? -7.540 3.222 -16.154 1.00 44.94 90 THR A CA 1
ATOM 683 C C . THR A 1 90 ? -8.712 2.915 -15.214 1.00 44.94 90 THR A C 1
ATOM 685 O O . THR A 1 90 ? -9.730 2.402 -15.670 1.00 44.94 90 THR A O 1
ATOM 688 N N . ALA A 1 91 ? -8.632 3.230 -13.915 1.00 41.88 91 ALA A N 1
ATOM 689 C CA . ALA A 1 91 ? -9.692 2.883 -12.961 1.00 41.88 91 ALA A CA 1
ATOM 690 C C . ALA A 1 91 ? -9.943 3.981 -11.911 1.00 41.88 91 ALA A C 1
ATOM 692 O O . ALA A 1 91 ? -9.479 3.899 -10.774 1.00 41.88 91 ALA A O 1
ATOM 693 N N . GLY A 1 92 ? -10.739 4.986 -12.280 1.00 38.53 92 GLY A N 1
ATOM 694 C CA . GLY A 1 92 ? -11.313 5.953 -11.339 1.00 38.53 92 GLY A CA 1
ATOM 695 C C . GLY A 1 92 ? -11.022 7.387 -11.748 1.00 38.53 92 GLY A C 1
ATOM 696 O O . GLY A 1 92 ? -9.925 7.885 -11.527 1.00 38.53 92 GLY A O 1
ATOM 697 N N . GLY A 1 93 ? -12.019 8.019 -12.366 1.00 37.56 93 GLY A N 1
ATOM 698 C CA . GLY A 1 93 ? -11.927 9.337 -12.974 1.00 37.56 93 GLY A CA 1
ATOM 699 C C . GLY A 1 93 ? -11.357 10.430 -12.075 1.00 37.56 93 GLY A C 1
ATOM 700 O O . GLY A 1 93 ? -11.448 10.384 -10.854 1.00 37.56 93 GLY A O 1
ATOM 701 N N . THR A 1 94 ? -10.794 11.429 -12.750 1.00 41.16 94 THR A N 1
ATOM 702 C CA . THR A 1 94 ? -10.734 12.834 -12.346 1.00 41.16 94 THR A CA 1
ATOM 703 C C . THR A 1 94 ? -10.877 13.078 -10.839 1.00 41.16 94 THR A C 1
ATOM 705 O O . THR A 1 94 ? -11.941 13.474 -10.362 1.00 41.16 94 THR A O 1
ATOM 708 N N . TRP A 1 95 ? -9.782 12.960 -10.089 1.00 39.78 95 TRP A N 1
ATOM 709 C CA . TRP A 1 95 ? -9.675 13.705 -8.837 1.00 39.78 95 TRP A CA 1
ATOM 710 C C . TRP A 1 95 ? -9.468 15.171 -9.220 1.00 39.78 95 TRP A C 1
ATOM 712 O O . TRP A 1 95 ? -8.351 15.672 -9.320 1.00 39.78 95 TRP A O 1
ATOM 722 N N . ARG A 1 96 ? -10.580 15.864 -9.505 1.00 41.00 96 ARG A N 1
ATOM 723 C CA . ARG A 1 96 ? -10.643 17.320 -9.367 1.00 41.00 96 ARG A CA 1
ATOM 724 C C . ARG A 1 96 ? -10.246 17.588 -7.923 1.00 41.00 96 ARG A C 1
ATOM 726 O O . ARG A 1 96 ? -11.022 17.321 -7.011 1.00 41.00 96 ARG A O 1
ATOM 733 N N . LEU A 1 97 ? -9.033 18.093 -7.733 1.00 44.19 97 LEU A N 1
ATOM 734 C CA . LEU A 1 97 ? -8.657 18.827 -6.538 1.00 44.19 97 LEU A CA 1
ATOM 735 C C . LEU A 1 97 ? -9.690 19.943 -6.372 1.00 44.19 97 LEU A C 1
ATOM 737 O O . LEU A 1 97 ? -9.625 20.973 -7.042 1.00 44.19 97 LEU A O 1
ATOM 741 N N . VAL A 1 98 ? -10.690 19.722 -5.523 1.00 42.59 98 VAL A N 1
ATOM 742 C CA . VAL A 1 98 ? -11.464 20.828 -4.981 1.00 42.59 98 VAL A CA 1
ATOM 743 C C . VAL A 1 98 ? -10.546 21.444 -3.939 1.00 42.59 98 VAL A C 1
ATOM 745 O O . VAL A 1 98 ? -10.440 20.957 -2.817 1.00 42.59 98 VAL A O 1
ATOM 748 N N . VAL A 1 99 ? -9.835 22.500 -4.336 1.00 43.31 99 VAL A N 1
ATOM 749 C CA . VAL A 1 99 ? -9.363 23.523 -3.400 1.00 43.31 99 VAL A CA 1
ATOM 750 C C . VAL A 1 99 ? -10.627 24.136 -2.799 1.00 43.31 99 VAL A C 1
ATOM 752 O O . VAL A 1 99 ? -11.183 25.113 -3.288 1.00 43.31 99 VAL A O 1
ATOM 755 N N . GLY A 1 100 ? -11.164 23.461 -1.788 1.00 33.88 100 GLY A N 1
ATOM 756 C CA . GLY A 1 100 ? -12.144 24.012 -0.878 1.00 33.88 100 GLY A CA 1
ATOM 757 C C . GLY A 1 100 ? -11.389 24.828 0.153 1.00 33.88 100 GLY A C 1
ATOM 758 O O . GLY A 1 100 ? -11.146 24.347 1.254 1.00 33.88 100 GLY A O 1
ATOM 759 N N . SER A 1 101 ? -11.020 26.060 -0.194 1.00 52.06 101 SER A N 1
ATOM 760 C CA . SER A 1 101 ? -10.892 27.082 0.839 1.00 52.06 101 SER A CA 1
ATOM 761 C C . SER A 1 101 ? -12.306 27.421 1.291 1.00 52.06 101 SER A C 1
ATOM 763 O O . SER A 1 101 ? -12.993 28.251 0.704 1.00 52.06 101 SER A O 1
ATOM 765 N N . LEU A 1 102 ? -12.748 26.698 2.315 1.00 45.59 102 LEU A N 1
ATOM 766 C CA . LEU A 1 102 ? -13.809 27.117 3.207 1.00 45.59 102 LEU A CA 1
ATOM 767 C C . LEU A 1 102 ? -13.302 28.368 3.943 1.00 45.59 102 LEU A C 1
ATOM 769 O O . LEU A 1 102 ? -12.460 28.265 4.830 1.00 45.59 102 LEU A O 1
ATOM 773 N N . ALA A 1 103 ? -13.786 29.541 3.553 1.00 49.81 103 ALA A N 1
ATOM 774 C CA . ALA A 1 103 ? -13.784 30.725 4.400 1.00 49.81 103 ALA A CA 1
ATOM 775 C C . ALA A 1 103 ? -15.182 31.338 4.292 1.00 49.81 103 ALA A C 1
ATOM 777 O O . ALA A 1 103 ? -15.546 31.908 3.262 1.00 49.81 103 ALA A O 1
ATOM 778 N N . ALA A 1 104 ? -15.976 31.064 5.326 1.00 37.72 104 ALA A N 1
ATOM 779 C CA . ALA A 1 104 ? -17.189 31.791 5.666 1.00 37.72 104 ALA A CA 1
ATOM 780 C C . ALA A 1 104 ? -16.822 33.108 6.364 1.00 37.72 104 ALA A C 1
ATOM 782 O O . ALA A 1 104 ? -15.707 33.166 6.936 1.00 37.72 104 ALA A O 1
#

Sequence (104 aa):
MPSSTASGRWFDGRSAAPHDVTLRLGDRLEITGPGVHRDWNLDDLRAREAQAPLLRLGIAGDPGQVEVVDATFAAILAIRCPDLRKRADTAGGTWRLVVGSLAA

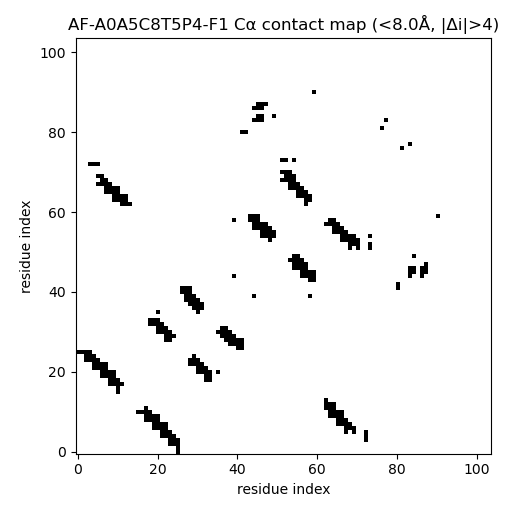Foldseek 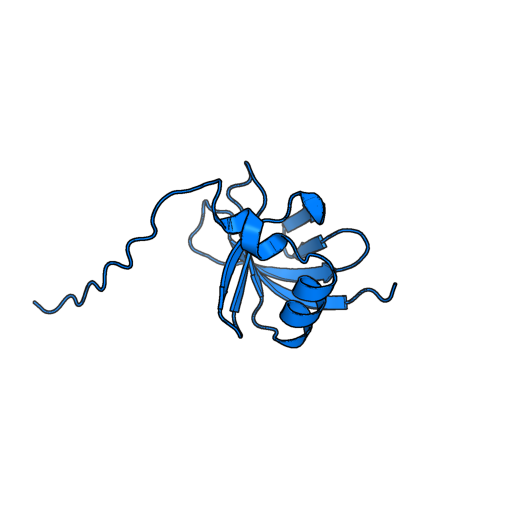3Di:
DDKDKFWWWKDQLPDPDTFIWMWIDDCWTWTDGDVDTDTGHLVQKAFQDLDPQWTWIDGPPGSMIIITRHNVVSVVSCVVRVCNHVRNPPPDDDPPPPPPPDDD

Radius of gyration: 14.25 Å; Cα contacts (8 Å, |Δi|>4): 180; chains: 1; bounding box: 34×43×30 Å

Nearest PDB structures (foldseek):
  8y8y-assembly1_A  TM=5.878E-01  e=1.916E-02  Homo sapiens
  7r03-assembly1_B  TM=5.992E-01  e=2.405E-02  Homo sapiens
  7pgq-assembly1_F  TM=5.250E-01  e=3.582E-02  Homo sapiens
  5xq0-assembly1_B  TM=5.132E-01  e=5.190E-01  Mus musculus

Secondary structure (DSSP, 8-state):
---EEEEEEEE-SS-S--EEEEEEESSEEEEEETTEEEEEETTTEEEEEEETTEEEEEETT---EEEE--HHHHHHHHHH-GGGTGGGGGSS------------